Protein AF-A0A2Z4YTX3-F1 (afdb_monomer_lite)

pLDDT: mean 87.52, std 6.62, range [63.03, 94.38]

Structure (mmCIF, N/CA/C/O backbone):
data_AF-A0A2Z4YTX3-F1
#
_entry.id   AF-A0A2Z4YTX3-F1
#
loop_
_atom_site.group_PDB
_atom_site.id
_atom_site.type_symbol
_atom_site.label_atom_id
_atom_site.label_alt_id
_atom_site.label_comp_id
_atom_site.label_asym_id
_atom_site.label_entity_id
_atom_site.label_seq_id
_atom_site.pdbx_PDB_ins_code
_atom_site.Cartn_x
_atom_site.Cartn_y
_atom_site.Cartn_z
_atom_site.occupancy
_atom_site.B_iso_or_equiv
_atom_site.auth_seq_id
_atom_site.auth_comp_id
_atom_site.auth_asym_id
_atom_site.auth_atom_id
_atom_site.pdbx_PDB_model_num
ATOM 1 N N . MET A 1 1 ? 11.223 11.958 -13.327 1.00 65.44 1 MET A N 1
ATOM 2 C CA . MET A 1 1 ? 11.205 10.478 -13.345 1.00 65.44 1 MET A CA 1
ATOM 3 C C . MET A 1 1 ? 10.475 9.975 -12.109 1.00 65.44 1 MET A C 1
ATOM 5 O O . MET A 1 1 ? 10.791 10.440 -11.017 1.00 65.44 1 MET A O 1
ATOM 9 N N . ARG A 1 2 ? 9.478 9.096 -12.271 1.00 75.06 2 ARG A N 1
ATOM 10 C CA . ARG A 1 2 ? 8.684 8.538 -11.165 1.00 75.06 2 ARG A CA 1
ATOM 11 C C . ARG A 1 2 ? 9.422 7.333 -10.573 1.00 75.06 2 ARG A C 1
ATOM 13 O O . ARG A 1 2 ? 9.825 6.451 -11.316 1.00 75.06 2 ARG A O 1
ATOM 20 N N . LYS A 1 3 ? 9.646 7.334 -9.255 1.00 82.81 3 LYS A N 1
ATOM 21 C CA . LYS A 1 3 ? 10.402 6.279 -8.545 1.00 82.81 3 LYS A CA 1
ATOM 22 C C . LYS A 1 3 ? 9.509 5.223 -7.885 1.00 82.81 3 LYS A C 1
ATOM 24 O O . LYS A 1 3 ? 10.007 4.177 -7.491 1.00 82.81 3 LYS A 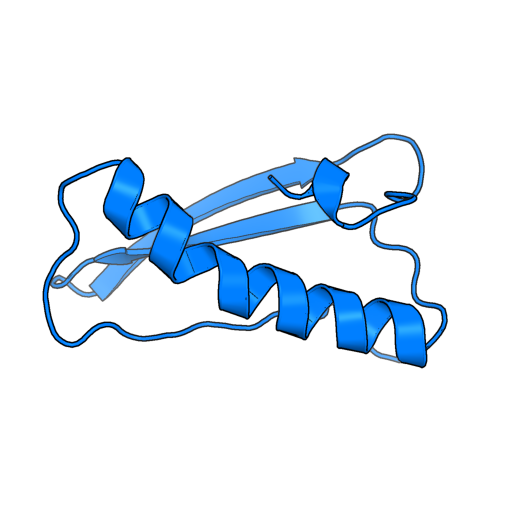O 1
ATOM 29 N N . SER A 1 4 ? 8.214 5.508 -7.750 1.00 87.75 4 SER A N 1
ATOM 30 C CA . SER A 1 4 ? 7.217 4.596 -7.189 1.00 87.75 4 SER A CA 1
ATOM 31 C C . SER A 1 4 ? 5.821 4.888 -7.743 1.00 87.75 4 SER A C 1
ATOM 33 O O . SER A 1 4 ? 5.478 6.032 -8.066 1.00 87.75 4 SER A O 1
ATOM 35 N N . VAL A 1 5 ? 5.008 3.841 -7.844 1.00 89.94 5 VAL A N 1
ATOM 36 C CA . VAL A 1 5 ? 3.595 3.883 -8.232 1.00 89.94 5 VAL A CA 1
ATOM 37 C C . VAL A 1 5 ? 2.811 3.229 -7.101 1.00 89.94 5 VAL A C 1
ATOM 39 O O . VAL A 1 5 ? 3.248 2.222 -6.556 1.00 89.94 5 VAL A O 1
ATOM 42 N N . GLY A 1 6 ? 1.694 3.831 -6.709 1.00 90.56 6 GLY A N 1
ATOM 43 C CA . GLY A 1 6 ? 0.869 3.331 -5.619 1.00 90.56 6 GLY A CA 1
ATOM 44 C C . GLY A 1 6 ? -0.561 3.826 -5.755 1.00 90.56 6 GLY A C 1
ATOM 45 O O . GLY A 1 6 ? -0.802 4.889 -6.336 1.00 90.56 6 GLY A O 1
ATOM 46 N N . ALA A 1 7 ? -1.480 3.037 -5.220 1.00 92.94 7 ALA A N 1
ATOM 47 C CA . ALA A 1 7 ? -2.876 3.374 -5.031 1.00 92.94 7 ALA A CA 1
ATOM 48 C C . ALA A 1 7 ? -3.232 3.064 -3.573 1.00 92.94 7 ALA A C 1
ATOM 50 O O . ALA A 1 7 ? -2.719 2.106 -2.996 1.00 92.94 7 ALA A O 1
ATOM 51 N N . GLU A 1 8 ? -4.072 3.898 -2.976 1.00 92.44 8 GLU A N 1
ATOM 52 C CA . GLU A 1 8 ? -4.591 3.711 -1.626 1.00 92.44 8 GLU A CA 1
ATOM 53 C C . GLU A 1 8 ? -6.079 4.043 -1.632 1.00 92.44 8 GLU A C 1
ATOM 55 O O . GLU A 1 8 ? -6.489 4.989 -2.308 1.00 92.44 8 GLU A O 1
ATOM 60 N N . ASP A 1 9 ? -6.861 3.250 -0.903 1.00 92.56 9 ASP A N 1
ATOM 61 C CA . ASP A 1 9 ? -8.288 3.473 -0.695 1.00 92.56 9 ASP A CA 1
ATOM 62 C C . ASP A 1 9 ? -8.581 3.554 0.805 1.00 92.56 9 ASP A C 1
ATOM 64 O O . ASP A 1 9 ? -7.858 2.981 1.624 1.00 92.56 9 ASP A O 1
ATOM 68 N N . THR A 1 10 ? -9.609 4.317 1.171 1.00 90.38 10 THR A N 1
ATOM 69 C CA . THR A 1 10 ? -10.063 4.452 2.558 1.00 90.38 10 THR A CA 1
ATOM 70 C C . THR A 1 10 ? -11.464 3.881 2.641 1.00 90.38 10 THR A C 1
ATOM 72 O O . THR A 1 10 ? -12.409 4.467 2.119 1.00 90.38 10 THR A O 1
ATOM 75 N N . PHE A 1 11 ? -11.582 2.742 3.313 1.00 87.00 11 PHE A N 1
ATOM 76 C CA . PHE A 1 11 ? -12.848 2.045 3.477 1.00 87.00 11 PHE A CA 1
ATOM 77 C C . PHE A 1 11 ? -13.773 2.786 4.448 1.00 87.00 11 PHE A C 1
ATOM 79 O O . PHE A 1 11 ? -13.318 3.454 5.378 1.00 87.00 11 PHE A O 1
ATOM 86 N N . ALA A 1 12 ? -15.081 2.661 4.219 1.00 86.94 12 ALA A N 1
ATOM 87 C CA . ALA A 1 12 ? -16.105 3.243 5.085 1.00 86.94 12 ALA A CA 1
ATOM 88 C C . ALA A 1 12 ? -16.243 2.506 6.430 1.00 86.94 12 ALA A C 1
ATOM 90 O O . ALA A 1 12 ? -16.666 3.109 7.414 1.00 86.94 12 ALA A O 1
ATOM 91 N N . GLU A 1 13 ? -15.882 1.223 6.463 1.00 87.81 13 GLU A N 1
ATOM 92 C CA . GLU A 1 13 ? -15.944 0.356 7.639 1.00 87.81 13 GLU A CA 1
ATOM 93 C C . GLU A 1 13 ? -14.579 -0.297 7.880 1.00 87.81 13 GLU A C 1
ATOM 95 O O . GLU A 1 13 ? -13.835 -0.582 6.935 1.00 87.81 13 GLU A O 1
ATOM 100 N N . ASP A 1 14 ? -14.250 -0.542 9.149 1.00 87.81 14 ASP A N 1
ATOM 101 C CA . ASP A 1 14 ? -13.025 -1.242 9.524 1.00 87.81 14 ASP A CA 1
ATOM 102 C C . ASP A 1 14 ? -13.075 -2.714 9.091 1.00 87.81 14 ASP A C 1
ATOM 104 O O . ASP A 1 14 ? -14.006 -3.463 9.396 1.00 87.81 14 ASP A O 1
ATOM 108 N N . ILE A 1 15 ? -12.024 -3.152 8.399 1.00 88.62 15 ILE A N 1
ATOM 109 C CA . ILE A 1 15 ? -11.892 -4.530 7.935 1.00 88.62 15 ILE A CA 1
ATOM 110 C C . ILE A 1 15 ? -11.098 -5.335 8.968 1.00 88.62 15 ILE A C 1
ATOM 112 O O . ILE A 1 15 ? -9.901 -5.121 9.161 1.00 88.62 15 ILE A O 1
ATOM 116 N N . HIS A 1 16 ? -11.758 -6.299 9.611 1.00 86.44 16 HIS A N 1
ATOM 117 C CA . HIS A 1 16 ? -11.154 -7.134 10.661 1.00 86.44 16 HIS A CA 1
ATOM 118 C C . HIS A 1 16 ? -10.809 -8.564 10.220 1.00 86.44 16 HIS A C 1
ATOM 120 O O . HIS A 1 16 ? -10.204 -9.309 10.988 1.00 86.44 16 HIS A O 1
ATOM 126 N N . SER A 1 17 ? -11.189 -8.956 9.002 1.00 88.81 17 SER A N 1
ATOM 127 C CA . SER A 1 17 ? -10.975 -10.309 8.472 1.00 88.81 17 SER A CA 1
ATOM 128 C C . SER A 1 17 ? -10.064 -10.293 7.247 1.00 88.81 17 SER A C 1
ATOM 130 O O . SER A 1 17 ? -10.020 -9.318 6.501 1.00 88.81 17 SER A O 1
ATOM 132 N N . TYR A 1 18 ? -9.336 -11.390 7.036 1.00 87.12 18 TYR A N 1
ATOM 133 C CA . TYR A 1 18 ? -8.356 -11.501 5.954 1.00 87.12 18 TYR A CA 1
ATOM 134 C C . TYR A 1 18 ? -8.995 -11.457 4.559 1.00 87.12 18 TYR A C 1
ATOM 136 O O . TYR A 1 18 ? -8.516 -10.736 3.692 1.00 87.12 18 TYR A O 1
ATOM 144 N N . GLU A 1 19 ? -10.087 -12.193 4.353 1.00 90.44 19 GLU A N 1
ATOM 145 C CA . GLU A 1 19 ? -10.781 -12.274 3.061 1.00 90.44 19 GLU A CA 1
ATOM 146 C C . GLU A 1 19 ? -11.258 -10.903 2.545 1.00 90.44 19 GL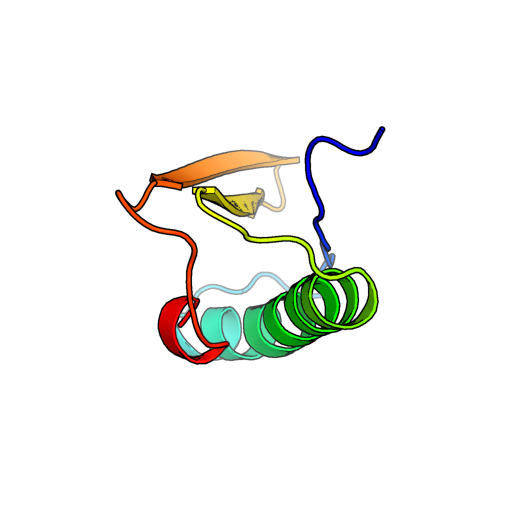U A C 1
ATOM 148 O O . GLU A 1 19 ? -10.806 -10.508 1.470 1.00 90.44 19 GLU A O 1
ATOM 153 N N . PRO A 1 20 ? -12.037 -10.106 3.307 1.00 88.94 20 PRO A N 1
ATOM 154 C CA . PRO A 1 20 ? -12.442 -8.774 2.853 1.00 88.94 20 PRO A CA 1
ATOM 155 C C . PRO A 1 20 ? -11.258 -7.814 2.683 1.00 88.94 20 PRO A C 1
ATOM 157 O O . PRO A 1 20 ? -11.308 -6.919 1.841 1.00 88.94 20 PRO A O 1
ATOM 160 N N . ALA A 1 21 ? -10.166 -7.998 3.435 1.00 89.19 21 ALA A N 1
ATOM 161 C CA . ALA A 1 21 ?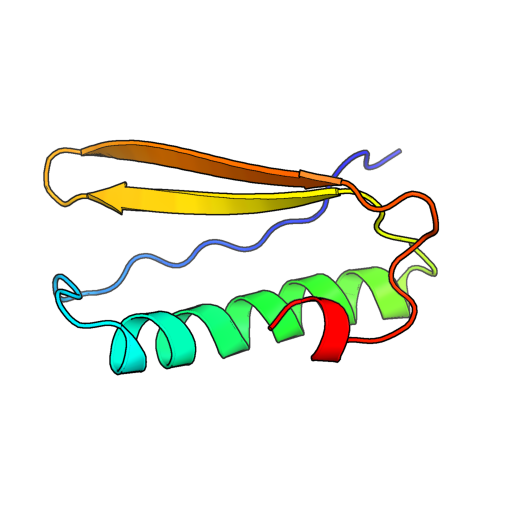 -8.956 -7.204 3.235 1.00 89.19 21 ALA A CA 1
ATOM 162 C C . ALA A 1 21 ? -8.296 -7.538 1.890 1.00 89.19 21 ALA A C 1
ATOM 164 O O . ALA A 1 21 ? -7.888 -6.630 1.169 1.00 89.19 21 ALA A O 1
ATOM 165 N N . ARG A 1 22 ? -8.227 -8.825 1.524 1.00 89.62 22 ARG A N 1
ATOM 166 C CA . ARG A 1 22 ? -7.722 -9.269 0.220 1.00 89.62 22 ARG A CA 1
ATOM 167 C C . ARG A 1 22 ? -8.587 -8.729 -0.918 1.00 89.62 22 ARG A C 1
ATOM 169 O O . ARG A 1 22 ? -8.044 -8.146 -1.852 1.00 89.62 22 ARG A O 1
ATOM 176 N N . GLU A 1 23 ? -9.908 -8.854 -0.812 1.00 90.69 23 GLU A N 1
ATOM 177 C CA . GLU A 1 23 ? -10.842 -8.327 -1.817 1.00 90.69 23 GLU A CA 1
ATOM 178 C C . GLU A 1 23 ? -10.714 -6.807 -1.981 1.00 90.69 23 GLU A C 1
ATOM 180 O O . GLU A 1 23 ? -10.695 -6.308 -3.103 1.00 90.69 23 GLU A O 1
ATOM 185 N N . GLY A 1 24 ? -10.548 -6.067 -0.880 1.00 89.50 24 GLY A N 1
ATOM 186 C CA . GLY A 1 24 ? -10.355 -4.617 -0.919 1.00 89.50 24 GLY A CA 1
ATOM 187 C C . GLY A 1 24 ? -9.024 -4.178 -1.544 1.00 89.50 24 GLY A C 1
ATOM 188 O O . GLY A 1 24 ? -8.942 -3.091 -2.115 1.00 89.50 24 GLY A O 1
ATOM 189 N N . ILE A 1 25 ? -7.979 -5.007 -1.465 1.00 91.06 25 ILE A N 1
ATOM 190 C CA . ILE A 1 25 ? -6.660 -4.707 -2.045 1.00 91.06 25 ILE A CA 1
ATOM 191 C C . ILE A 1 25 ? -6.607 -5.053 -3.542 1.00 91.06 25 ILE A C 1
ATOM 193 O O . ILE A 1 25 ? -5.890 -4.381 -4.285 1.00 91.06 25 ILE A O 1
ATOM 197 N N . GLN A 1 26 ? -7.382 -6.035 -4.010 1.00 91.06 26 GLN A N 1
ATOM 198 C CA . GLN A 1 26 ? -7.421 -6.453 -5.417 1.00 91.06 26 GLN A CA 1
ATOM 199 C C . GLN A 1 26 ? -7.544 -5.285 -6.424 1.00 91.06 26 GLN A C 1
ATOM 201 O O . GLN A 1 26 ? -6.667 -5.160 -7.284 1.00 91.06 26 GLN A O 1
ATOM 206 N N . PRO A 1 27 ? -8.515 -4.353 -6.303 1.00 92.12 27 PRO A N 1
ATOM 207 C CA . PRO A 1 27 ? -8.626 -3.234 -7.243 1.00 92.12 27 PRO A CA 1
ATOM 208 C C . PRO A 1 27 ? -7.431 -2.266 -7.175 1.00 92.12 27 PRO A C 1
ATOM 210 O O . PRO A 1 27 ? -7.104 -1.597 -8.160 1.00 92.12 27 PRO A O 1
ATOM 213 N N . LEU A 1 28 ? -6.750 -2.172 -6.026 1.00 92.12 28 LEU A N 1
ATOM 214 C CA . LEU A 1 28 ? -5.538 -1.363 -5.876 1.00 92.12 28 LEU A CA 1
ATOM 215 C C . LEU A 1 28 ? -4.355 -1.994 -6.611 1.00 92.12 28 LEU A C 1
ATOM 217 O O . LEU A 1 28 ? -3.605 -1.276 -7.277 1.00 92.12 28 LEU A O 1
ATOM 221 N N . ILE A 1 29 ? -4.216 -3.318 -6.515 1.00 91.00 29 ILE A N 1
ATOM 222 C CA . ILE A 1 29 ? -3.217 -4.103 -7.247 1.00 91.00 29 ILE A CA 1
ATOM 223 C C . ILE A 1 29 ? -3.412 -3.915 -8.755 1.00 91.00 29 ILE A C 1
ATOM 225 O O . ILE A 1 29 ? -2.473 -3.502 -9.436 1.00 91.00 29 ILE A O 1
ATOM 229 N N . GLU A 1 30 ? -4.633 -4.099 -9.262 1.00 91.69 30 GLU A N 1
ATOM 230 C CA . GLU A 1 30 ? -4.956 -3.927 -10.685 1.00 91.69 30 GLU A CA 1
ATOM 231 C C . GLU A 1 30 ? -4.645 -2.511 -11.186 1.00 91.69 30 GLU A C 1
ATOM 233 O O . GLU A 1 30 ? -4.055 -2.334 -12.252 1.00 91.69 30 GLU A O 1
ATOM 238 N N . LYS A 1 31 ? -4.973 -1.482 -10.397 1.00 91.81 31 LYS A N 1
ATOM 239 C CA . LYS A 1 31 ? -4.711 -0.082 -10.756 1.00 91.81 31 LYS A CA 1
ATOM 240 C C . LYS A 1 31 ? -3.219 0.239 -10.821 1.00 91.81 31 LYS A C 1
ATOM 242 O O . LYS A 1 31 ? -2.779 0.951 -11.726 1.00 91.81 31 LYS A O 1
ATOM 247 N N . VAL A 1 32 ? -2.440 -0.243 -9.851 1.00 91.44 32 VAL A N 1
ATOM 248 C CA . VAL A 1 32 ? -0.984 -0.040 -9.826 1.00 91.44 32 VAL A CA 1
ATOM 249 C C . VAL A 1 32 ? -0.330 -0.802 -10.969 1.00 91.44 32 VAL A C 1
ATOM 251 O O . VAL A 1 32 ? 0.490 -0.226 -11.682 1.00 91.44 32 VAL A O 1
ATOM 254 N N . TRP A 1 33 ? -0.723 -2.057 -11.175 1.00 90.06 33 TRP A N 1
ATOM 255 C CA . TRP A 1 33 ? -0.185 -2.887 -12.240 1.00 90.06 33 TRP A CA 1
ATOM 256 C C . TRP A 1 33 ? -0.520 -2.342 -13.622 1.00 90.06 33 TRP A C 1
ATOM 258 O O . TRP A 1 33 ? 0.388 -2.155 -14.419 1.00 90.06 33 TRP A O 1
ATOM 268 N N . GLY A 1 34 ? -1.781 -1.992 -13.886 1.00 90.94 34 GLY A N 1
ATOM 269 C CA . GLY A 1 34 ? -2.190 -1.413 -15.166 1.00 90.94 34 GLY A CA 1
ATOM 270 C C . GLY A 1 34 ? -1.440 -0.119 -15.489 1.00 90.94 34 GLY A C 1
ATOM 271 O O . GLY A 1 34 ? -1.107 0.139 -16.642 1.00 90.94 34 GLY A O 1
ATOM 272 N N . TYR A 1 35 ? -1.093 0.678 -14.472 1.00 90.38 35 TYR A N 1
ATOM 273 C CA . TYR A 1 35 ? -0.220 1.833 -14.670 1.00 90.38 35 TYR A CA 1
ATOM 274 C C . TYR A 1 35 ? 1.226 1.427 -14.986 1.00 90.38 35 TYR A C 1
ATOM 276 O O . TYR A 1 35 ? 1.847 2.039 -15.853 1.00 90.38 35 TYR A O 1
ATOM 284 N N . CYS A 1 36 ? 1.783 0.440 -14.280 1.00 88.88 36 CYS A N 1
ATOM 285 C CA . CYS A 1 36 ? 3.136 -0.052 -14.539 1.00 88.88 36 CYS A CA 1
ATOM 286 C C . CYS A 1 36 ? 3.261 -0.650 -15.945 1.00 88.88 36 CYS A C 1
ATOM 288 O O . CYS A 1 36 ? 4.187 -0.283 -16.662 1.00 88.88 36 CYS A O 1
ATOM 290 N N . ASP A 1 37 ? 2.306 -1.486 -16.347 1.00 89.25 37 ASP A N 1
ATOM 291 C CA . ASP A 1 37 ? 2.227 -2.121 -17.663 1.00 89.25 37 ASP A CA 1
ATOM 292 C C . ASP A 1 37 ? 2.144 -1.075 -18.785 1.00 89.25 37 ASP A C 1
ATOM 294 O O . ASP A 1 37 ? 3.009 -1.024 -19.657 1.00 89.25 37 ASP A O 1
ATOM 298 N N . ALA A 1 38 ? 1.209 -0.124 -18.677 1.00 90.12 38 ALA A N 1
ATOM 299 C CA . ALA A 1 38 ? 1.029 0.938 -19.669 1.00 90.12 38 ALA A CA 1
ATOM 300 C C . ALA A 1 38 ? 2.231 1.892 -19.815 1.00 90.12 38 ALA A C 1
ATOM 302 O O . ALA A 1 38 ? 2.298 2.650 -20.781 1.00 90.12 38 ALA A O 1
ATOM 303 N N . ASN A 1 39 ? 3.151 1.908 -18.846 1.00 88.69 39 ASN A N 1
ATOM 304 C CA . ASN A 1 39 ? 4.346 2.757 -18.856 1.00 88.69 39 ASN A CA 1
ATOM 305 C C . ASN A 1 39 ? 5.651 1.944 -18.943 1.00 88.69 39 ASN A C 1
ATOM 307 O O . ASN A 1 39 ? 6.722 2.517 -18.735 1.00 88.69 39 ASN A O 1
ATOM 311 N N . GLU A 1 40 ? 5.573 0.632 -19.199 1.00 86.75 40 GLU A N 1
ATOM 312 C CA . GLU A 1 40 ? 6.720 -0.287 -19.280 1.00 86.75 40 GLU A CA 1
ATOM 313 C C . GLU A 1 40 ? 7.634 -0.221 -18.032 1.00 86.75 40 GLU A C 1
ATOM 315 O O . GLU A 1 40 ? 8.865 -0.285 -18.101 1.00 86.75 40 GLU A O 1
ATOM 320 N N . ILE A 1 41 ? 7.030 -0.061 -16.848 1.00 86.19 41 ILE A N 1
ATOM 321 C CA . ILE A 1 41 ? 7.731 0.071 -15.566 1.00 86.19 41 ILE A CA 1
ATOM 322 C C . ILE A 1 41 ? 7.849 -1.299 -14.895 1.00 86.19 41 ILE A C 1
ATOM 324 O O . ILE A 1 41 ? 6.875 -1.842 -14.380 1.00 86.19 41 ILE A O 1
ATOM 328 N N . GLY A 1 42 ? 9.075 -1.812 -14.786 1.00 84.19 42 GLY A N 1
ATOM 329 C CA . GLY A 1 42 ? 9.363 -3.004 -13.987 1.00 84.19 42 GLY A CA 1
ATOM 330 C C . GLY A 1 42 ? 9.350 -2.716 -12.481 1.00 84.19 42 GLY A C 1
ATOM 331 O O . GLY A 1 42 ? 10.212 -1.992 -11.972 1.00 84.19 42 GLY A O 1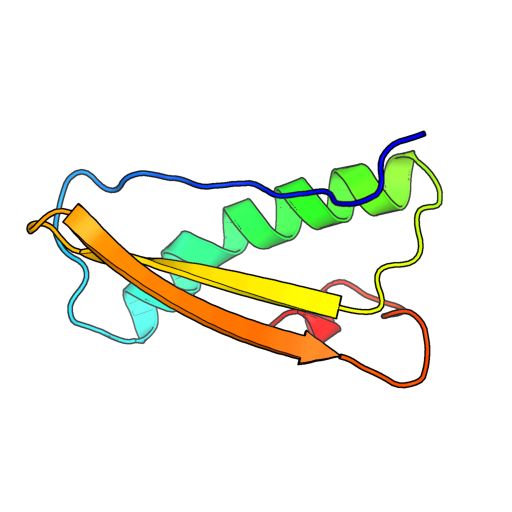
ATOM 332 N N . ALA A 1 43 ? 8.412 -3.316 -11.747 1.00 84.94 43 ALA A N 1
ATOM 333 C CA . ALA A 1 43 ? 8.357 -3.228 -10.289 1.00 84.94 43 ALA A CA 1
ATOM 334 C C . ALA A 1 43 ? 9.230 -4.312 -9.631 1.00 84.94 43 ALA A C 1
ATOM 336 O O . ALA A 1 43 ? 9.133 -5.485 -9.969 1.00 84.94 43 ALA A O 1
ATOM 337 N N . LYS A 1 44 ? 10.084 -3.926 -8.672 1.00 89.25 44 LYS A N 1
ATOM 338 C CA . LYS A 1 44 ? 10.915 -4.861 -7.874 1.00 89.25 44 LYS A CA 1
ATOM 339 C C . LYS A 1 44 ? 10.533 -4.918 -6.402 1.00 89.25 44 LYS A C 1
ATOM 341 O O . LYS A 1 44 ? 10.836 -5.889 -5.716 1.00 89.25 44 LYS A O 1
ATOM 346 N N . THR A 1 45 ? 9.919 -3.851 -5.905 1.00 89.62 45 THR A N 1
ATOM 347 C CA . THR A 1 45 ? 9.562 -3.706 -4.499 1.00 89.62 45 THR A CA 1
ATOM 348 C C . THR A 1 45 ? 8.087 -3.386 -4.404 1.00 89.62 45 THR A C 1
ATOM 350 O O . THR A 1 45 ? 7.628 -2.380 -4.941 1.00 89.62 45 THR A O 1
ATOM 353 N N . VAL A 1 46 ? 7.367 -4.229 -3.680 1.00 90.75 46 VAL A N 1
ATOM 354 C CA . VAL A 1 46 ? 5.953 -4.057 -3.357 1.00 90.75 46 VAL A CA 1
ATOM 355 C C . VAL A 1 46 ? 5.879 -3.541 -1.939 1.00 90.75 46 VAL A C 1
ATOM 357 O O . VAL A 1 46 ? 6.601 -4.023 -1.068 1.00 90.75 46 VAL A O 1
ATOM 360 N N . THR A 1 47 ? 5.038 -2.542 -1.697 1.00 92.25 47 THR A N 1
ATOM 361 C CA . THR A 1 47 ? 4.822 -1.996 -0.356 1.00 92.25 47 THR A CA 1
ATOM 362 C C . THR A 1 47 ? 3.334 -1.960 -0.064 1.00 92.25 47 THR A C 1
ATOM 364 O O . THR A 1 47 ? 2.600 -1.215 -0.705 1.00 92.25 47 THR A O 1
ATOM 367 N N . LEU A 1 48 ? 2.908 -2.733 0.931 1.00 91.50 48 LEU A N 1
ATOM 368 C CA . LEU A 1 48 ? 1.565 -2.678 1.487 1.00 91.50 48 LEU A CA 1
ATOM 369 C C . LEU A 1 48 ? 1.540 -1.659 2.628 1.00 91.50 48 LEU A C 1
ATOM 371 O O . LEU A 1 48 ? 2.386 -1.704 3.527 1.00 91.50 48 LEU A O 1
ATOM 375 N N . LYS A 1 49 ? 0.566 -0.750 2.592 1.00 93.31 49 LYS A N 1
ATOM 376 C CA . LYS A 1 49 ? 0.302 0.240 3.639 1.00 93.31 49 LYS A CA 1
ATOM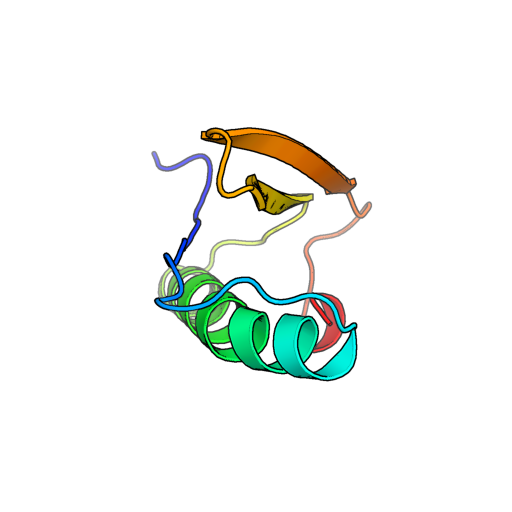 377 C C . LYS A 1 49 ? -1.078 -0.037 4.221 1.00 93.31 49 LYS A C 1
ATOM 379 O O . LYS A 1 49 ? -2.053 -0.055 3.482 1.00 93.31 49 LYS A O 1
ATOM 384 N N . ILE A 1 50 ? -1.147 -0.208 5.535 1.00 91.88 50 ILE A N 1
ATOM 385 C CA . ILE A 1 50 ? -2.404 -0.341 6.272 1.00 91.88 50 ILE A CA 1
ATOM 386 C C . ILE A 1 50 ? -2.497 0.853 7.213 1.00 91.88 50 ILE A C 1
ATOM 388 O O . ILE A 1 50 ? -1.548 1.139 7.946 1.00 91.88 50 ILE A O 1
ATOM 392 N N . LYS A 1 51 ? -3.625 1.560 7.167 1.00 92.38 51 LYS A N 1
ATOM 393 C CA . LYS A 1 51 ? -3.955 2.666 8.065 1.00 92.38 51 LYS A CA 1
ATOM 394 C C . LYS A 1 51 ? -5.168 2.256 8.893 1.00 92.38 51 LYS A C 1
ATOM 396 O O . LYS A 1 51 ? -6.187 1.895 8.320 1.00 92.38 51 LYS A O 1
ATOM 401 N N . TYR A 1 52 ? -5.039 2.303 10.211 1.00 89.94 52 TYR A N 1
ATOM 402 C CA . TYR A 1 52 ? -6.114 1.971 11.144 1.00 89.94 52 TYR A CA 1
ATOM 403 C C . TYR A 1 52 ? -6.995 3.194 11.436 1.00 89.94 52 TYR A C 1
ATOM 405 O O . TYR A 1 52 ? -6.582 4.329 11.180 1.00 89.94 52 TYR A O 1
ATOM 413 N N . ALA A 1 53 ? -8.176 2.974 12.027 1.00 88.25 53 ALA A N 1
ATOM 414 C CA . ALA A 1 53 ? -9.100 4.036 12.440 1.00 88.25 53 ALA A CA 1
ATOM 415 C C . ALA A 1 53 ? -8.474 5.077 13.390 1.00 88.25 53 ALA A C 1
ATOM 417 O O . ALA A 1 53 ? -8.806 6.256 13.322 1.00 88.25 53 ALA A O 1
ATOM 418 N N . ASP A 1 54 ? -7.504 4.669 14.215 1.00 90.75 54 ASP A N 1
ATOM 419 C CA . ASP A 1 54 ? -6.719 5.566 15.083 1.00 90.75 54 ASP A CA 1
ATOM 420 C C . ASP A 1 54 ? -5.637 6.363 14.316 1.00 90.75 54 ASP A C 1
ATOM 422 O O . ASP A 1 54 ? -4.742 6.968 14.892 1.00 90.75 54 ASP A O 1
ATOM 426 N N . PHE A 1 55 ? -5.664 6.348 12.980 1.00 88.88 55 PHE A N 1
ATOM 427 C CA . PHE A 1 55 ? -4.680 6.979 12.092 1.00 88.88 55 PHE A CA 1
ATOM 428 C C . PHE A 1 55 ? -3.251 6.426 12.200 1.00 88.88 55 PHE A C 1
ATOM 430 O O . PHE A 1 55 ? -2.366 6.884 11.470 1.00 88.88 55 PHE A O 1
ATOM 437 N N . SER A 1 56 ? -3.024 5.402 13.025 1.00 92.94 56 SER A N 1
ATOM 438 C CA . SER A 1 56 ? -1.777 4.644 13.040 1.00 92.94 56 SER A CA 1
ATOM 439 C C . SER A 1 56 ? -1.581 3.893 11.719 1.00 92.94 56 SER A C 1
ATOM 441 O O . SER A 1 56 ? -2.532 3.435 11.082 1.00 92.94 56 SER A O 1
ATOM 443 N N . GLN A 1 57 ? -0.327 3.801 11.270 1.00 94.38 57 GLN A N 1
ATOM 444 C CA . GLN A 1 57 ? 0.027 3.186 9.993 1.00 94.38 57 GLN A CA 1
ATOM 445 C C . GLN A 1 57 ? 1.089 2.113 10.183 1.00 94.38 57 GLN A C 1
ATOM 447 O O . GLN A 1 57 ? 2.088 2.329 10.869 1.00 94.38 57 GLN A O 1
ATOM 452 N N . ILE A 1 58 ? 0.905 0.981 9.508 1.00 93.88 58 ILE A N 1
ATOM 453 C CA . ILE A 1 58 ? 1.950 -0.023 9.337 1.00 93.88 58 ILE A CA 1
ATOM 454 C C . ILE A 1 58 ? 2.255 -0.205 7.859 1.00 93.88 58 ILE A C 1
ATOM 456 O O . ILE A 1 58 ? 1.373 -0.159 7.000 1.00 93.88 58 ILE A O 1
ATOM 460 N N . THR A 1 59 ? 3.530 -0.428 7.565 1.00 93.75 59 THR A N 1
ATOM 461 C CA . THR A 1 59 ? 3.989 -0.754 6.220 1.00 93.75 59 THR A CA 1
ATOM 462 C C . THR A 1 59 ? 4.748 -2.068 6.231 1.00 93.75 59 THR A C 1
ATOM 464 O O . THR A 1 59 ? 5.510 -2.385 7.152 1.00 93.75 59 THR A O 1
ATOM 467 N N . ARG A 1 60 ? 4.524 -2.869 5.197 1.00 93.31 60 ARG A N 1
ATOM 468 C CA . ARG A 1 60 ? 5.297 -4.075 4.917 1.00 93.31 60 ARG A CA 1
ATOM 469 C C . ARG A 1 60 ? 5.745 -4.002 3.478 1.00 93.31 60 ARG A C 1
ATOM 471 O O . ARG A 1 60 ? 4.939 -3.730 2.595 1.00 93.31 60 ARG A O 1
ATOM 478 N N . SER A 1 61 ? 7.037 -4.195 3.260 1.00 92.62 61 SER A N 1
ATOM 479 C CA . SER A 1 61 ? 7.598 -4.219 1.918 1.00 92.62 61 SER A CA 1
ATOM 480 C C . SER A 1 61 ? 8.244 -5.564 1.647 1.00 92.62 61 SER A C 1
ATOM 482 O O . SER A 1 61 ? 8.781 -6.207 2.550 1.00 92.62 61 SER A O 1
ATOM 484 N N . LYS A 1 62 ? 8.165 -5.988 0.392 1.00 90.31 62 LYS A N 1
ATOM 485 C CA . LYS A 1 62 ? 8.817 -7.186 -0.117 1.00 90.31 62 LYS A CA 1
ATOM 486 C C . LYS A 1 62 ? 9.544 -6.797 -1.394 1.00 90.31 62 LYS A C 1
ATOM 488 O O . LYS A 1 62 ? 8.941 -6.221 -2.297 1.00 90.31 62 LYS A O 1
ATOM 493 N N . THR A 1 63 ? 10.839 -7.086 -1.441 1.00 90.62 63 THR A N 1
ATOM 494 C CA . THR A 1 63 ? 11.676 -6.851 -2.620 1.00 90.62 63 THR A CA 1
ATOM 495 C C . THR A 1 63 ? 12.068 -8.188 -3.216 1.00 90.62 63 THR A C 1
ATOM 497 O O . THR A 1 63 ? 12.550 -9.067 -2.503 1.00 90.62 63 THR A O 1
ATOM 500 N N . VAL A 1 64 ? 11.873 -8.324 -4.520 1.00 89.00 64 VAL A N 1
ATOM 501 C CA . VAL A 1 64 ? 12.265 -9.494 -5.304 1.00 89.00 64 VAL A CA 1
ATOM 502 C C . VAL A 1 64 ? 13.545 -9.205 -6.105 1.00 89.00 64 VAL A C 1
ATOM 504 O O . VAL A 1 64 ? 13.834 -8.047 -6.422 1.00 89.00 64 VAL A O 1
ATOM 507 N N . PRO A 1 65 ? 14.360 -10.233 -6.407 1.00 85.25 65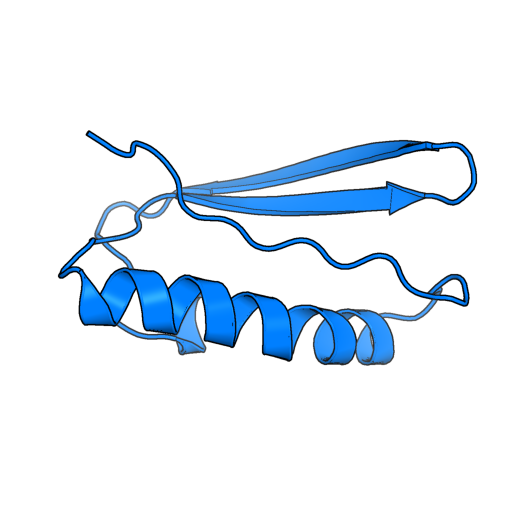 PRO A N 1
ATOM 508 C CA . PRO A 1 65 ? 15.642 -10.054 -7.096 1.00 85.25 65 PRO A CA 1
ATOM 509 C C . PRO A 1 65 ? 15.493 -9.630 -8.568 1.00 85.25 65 PRO A C 1
ATOM 511 O O . PRO A 1 65 ? 16.354 -8.924 -9.096 1.00 85.25 65 PRO A O 1
ATOM 514 N N . ALA A 1 66 ? 14.398 -10.024 -9.220 1.00 85.00 66 ALA A N 1
ATOM 515 C CA . ALA A 1 66 ? 14.037 -9.634 -10.582 1.00 85.00 66 ALA A CA 1
ATOM 516 C C . ALA A 1 66 ? 12.771 -8.766 -10.573 1.00 85.00 66 ALA A C 1
ATOM 518 O O . ALA A 1 66 ? 12.084 -8.695 -9.560 1.00 85.00 66 ALA A O 1
ATOM 519 N N . ALA A 1 67 ? 12.479 -8.073 -11.678 1.00 84.19 67 ALA A N 1
ATOM 520 C CA . ALA A 1 67 ? 11.197 -7.381 -11.801 1.00 84.19 67 ALA A CA 1
ATOM 521 C C . ALA A 1 67 ? 10.053 -8.409 -11.806 1.00 84.19 67 ALA A C 1
ATOM 523 O O . ALA A 1 67 ? 10.201 -9.471 -12.411 1.00 84.19 67 ALA A O 1
ATOM 524 N N . LEU A 1 68 ? 8.952 -8.087 -11.128 1.00 84.44 68 LEU A N 1
ATOM 525 C CA . LEU A 1 68 ? 7.747 -8.913 -11.105 1.00 84.44 68 LEU A CA 1
ATOM 526 C C . LEU A 1 68 ? 7.206 -9.014 -12.541 1.00 84.44 68 LEU A C 1
ATOM 528 O O . LEU A 1 68 ? 7.022 -7.966 -13.167 1.00 84.44 68 LEU A O 1
ATOM 532 N N . PRO A 1 69 ? 7.015 -10.229 -13.082 1.00 76.00 69 PRO A N 1
ATOM 533 C CA . PRO A 1 69 ? 6.647 -10.414 -14.483 1.00 76.00 69 PRO A CA 1
ATOM 534 C C . PRO A 1 69 ? 5.138 -10.303 -14.732 1.00 76.00 69 PRO A C 1
ATOM 536 O O . PRO A 1 69 ? 4.738 -9.940 -15.834 1.00 76.00 69 PRO A O 1
ATOM 539 N N . GLU A 1 70 ? 4.305 -10.596 -13.731 1.00 78.62 70 GLU A N 1
ATOM 540 C CA . GLU A 1 70 ? 2.849 -10.658 -13.874 1.00 78.62 70 GLU A CA 1
ATOM 541 C C . GLU A 1 70 ? 2.101 -10.193 -12.616 1.00 78.62 70 GLU A C 1
ATOM 543 O O . GLU A 1 70 ? 2.657 -10.146 -11.517 1.00 78.62 70 GLU A O 1
ATOM 548 N N . LEU A 1 71 ? 0.814 -9.874 -12.786 1.00 76.44 71 LEU A N 1
ATOM 549 C CA . LEU A 1 71 ? -0.078 -9.408 -11.720 1.00 76.44 71 LEU A CA 1
ATOM 550 C C . LEU A 1 71 ? -0.171 -10.398 -10.547 1.00 76.44 71 LEU A C 1
ATOM 552 O O . LEU A 1 71 ? -0.225 -9.964 -9.401 1.00 76.44 71 LEU A O 1
ATOM 556 N N . GLY A 1 72 ? -0.157 -11.708 -10.823 1.00 71.69 72 GLY A N 1
ATOM 557 C CA . GLY A 1 72 ? -0.281 -12.761 -9.804 1.00 71.69 72 GLY A CA 1
ATOM 558 C C . GLY A 1 72 ? 0.885 -12.816 -8.812 1.00 71.69 72 GLY A C 1
ATOM 559 O O . GLY A 1 72 ? 0.765 -13.393 -7.738 1.00 71.69 72 GLY A O 1
ATOM 560 N N . ASP A 1 73 ? 2.002 -12.158 -9.123 1.00 72.50 73 ASP A N 1
ATOM 561 C CA . ASP A 1 73 ? 3.154 -12.014 -8.227 1.00 72.50 73 ASP A CA 1
ATOM 562 C C . ASP A 1 73 ? 2.913 -10.939 -7.130 1.00 72.50 73 ASP A C 1
ATOM 564 O O . ASP A 1 73 ? 3.738 -10.747 -6.230 1.00 72.50 73 ASP A O 1
ATOM 568 N N . LEU A 1 74 ? 1.776 -10.225 -7.200 1.00 66.06 74 LEU A N 1
ATOM 569 C CA . LEU A 1 74 ? 1.307 -9.238 -6.217 1.00 66.06 74 LEU A CA 1
ATOM 570 C C . LEU A 1 74 ? 0.236 -9.770 -5.243 1.00 66.06 74 LEU A C 1
ATOM 572 O O . LEU A 1 74 ? -0.139 -9.020 -4.337 1.00 66.06 74 LEU A O 1
ATOM 576 N N . GLU A 1 75 ? -0.241 -11.011 -5.411 1.00 63.03 75 GLU A N 1
ATOM 577 C CA . GLU A 1 75 ? -1.269 -11.654 -4.564 1.00 63.03 75 GLU A CA 1
ATOM 578 C C . GLU A 1 75 ? -0.727 -12.334 -3.292 1.00 63.03 75 GLU A C 1
ATOM 580 O O . GLU A 1 75 ? 0.410 -12.867 -3.296 1.00 63.03 75 GLU A O 1
#

InterPro domains:
  IPR017961 DNA polymerase, Y-family, little finger domain [PF11799] (2-67)
  IPR036775 DNA polymerase, Y-family, little finger domain superfamily [G3DSA:3.30.1490.100] (3-72)
  IPR036775 DNA polymerase, Y-family, little finger domain superfamily [SSF100879] (2-69)

Radius of gyration: 13.24 Å; chains: 1; bounding box: 32×23×35 Å

Secondary structure (DSSP, 8-state):
-----------SS---SHHHHHHHHHHHHHHHHHHHHHTT----EEEEEEE-TTS-EEEEEEE-SS---SGGGG-

Foldseek 3Di:
DDPDFFDDDDDPDDDDDDVVVVVVCVVRLVVRVVVCVVVVHFDFKDKDWDADPVRDIDIDMDGHPGGDPDSVVVD

Sequence (75 aa):
MRKSVGAEDTFAEDIHSYEPAREGIQPLIEKVWGYCDANEIGAKTVTLKIKYADFSQITRSKTVPAALPELGDLE

Organism: Rhizobium leguminosarum (NCBI:txid384)